Protein AF-A0A519ZAM4-F1 (afdb_monomer_lite)

Foldseek 3Di:
DDDPDDPDDADPVLCVVQVHWDDAQVCQLRRVLVCCSSCPVHDDDDDPPDDDDDDDDPPDPPDLPDLCLLSNLRRLLVNLLSVLVSCVVPPCSLVSLVVSLCVSLVVNVSCLVNDALVSLVVQQVSSCVRNVGGSHDPVSSPPPD

Secondary structure (DSSP, 8-state):
----S------HHHHHHHTSSPP-GGGTTHHHHHHHHHHTTSPP---TT--------S--TT-TTSTTHHHHHHHHHHHHHHHHHHTTTSTTHHHHHHHHHHHHHHHHGGGTTTS-HHHHHHHHHHHHHHHSS-SS-GGGTTS--

Radius of gyration: 17.0 Å; chains: 1; bounding box: 43×37×48 Å

Sequence (145 aa):
MHTFAVEYIFSKEVFEATGGFVEFPLAWGSDDATWVKFAGNHNISIIKPAKVKWRLSDQNISGITNANGETKTNALLLYGKWITDHFKSHPEIEKLKTSMCNFILQQVKGYLGIISVKQALKLYTAGIKIWGFSPVPVLRIFISR

pLDDT: mean 84.53, std 14.59, range [31.59, 97.56]

Structure (mmCIF, N/CA/C/O backbone):
data_AF-A0A519ZAM4-F1
#
_entry.id   AF-A0A519ZAM4-F1
#
loop_
_atom_site.group_PDB
_atom_site.id
_atom_site.type_symbol
_atom_site.label_atom_id
_atom_site.label_alt_id
_atom_site.label_comp_id
_atom_site.label_asym_id
_atom_site.label_entity_id
_atom_site.label_seq_id
_atom_site.pdbx_PDB_ins_code
_atom_site.Cartn_x
_atom_site.Cartn_y
_atom_site.Cartn_z
_atom_site.occupancy
_atom_site.B_iso_or_equiv
_atom_site.auth_seq_id
_ato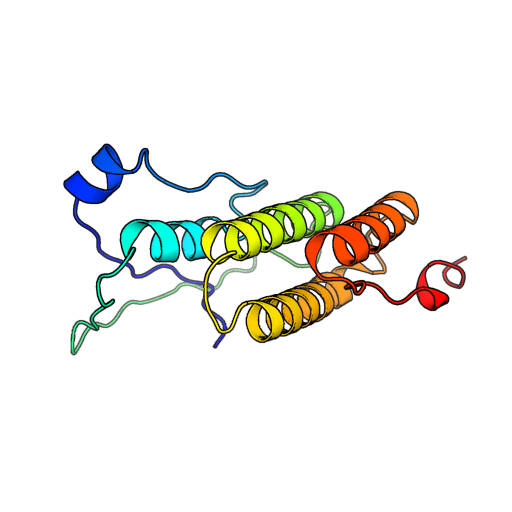m_site.auth_comp_id
_atom_site.auth_asym_id
_atom_site.auth_atom_id
_atom_site.pdbx_PDB_model_num
ATOM 1 N N . MET A 1 1 ? 7.926 5.070 11.444 1.00 31.59 1 MET A N 1
ATOM 2 C CA . MET A 1 1 ? 7.466 3.867 12.165 1.00 31.59 1 MET A CA 1
ATOM 3 C C . MET A 1 1 ? 7.341 2.769 11.129 1.00 31.59 1 MET A C 1
ATOM 5 O O . MET A 1 1 ? 6.652 2.986 10.144 1.00 31.59 1 MET A O 1
ATOM 9 N N . HIS A 1 2 ? 8.094 1.682 11.270 1.00 38.22 2 HIS A N 1
ATOM 10 C CA . HIS A 1 2 ? 7.996 0.534 10.372 1.00 38.22 2 HIS A CA 1
ATOM 11 C C . HIS A 1 2 ? 7.217 -0.556 11.110 1.00 38.22 2 HIS A C 1
ATOM 13 O O . HIS A 1 2 ? 7.713 -1.074 12.108 1.00 38.22 2 HIS A O 1
ATOM 19 N N . THR A 1 3 ? 5.985 -0.833 10.687 1.00 46.88 3 THR A N 1
ATOM 20 C CA . THR A 1 3 ? 5.184 -1.949 11.199 1.00 46.88 3 THR A CA 1
ATOM 21 C C . THR A 1 3 ? 5.448 -3.125 10.253 1.00 46.88 3 THR A C 1
ATOM 23 O O . THR A 1 3 ? 5.234 -3.036 9.050 1.00 46.88 3 THR A O 1
ATOM 26 N N . PHE A 1 4 ? 6.044 -4.202 10.754 1.00 55.97 4 PHE A N 1
ATOM 27 C CA . PHE A 1 4 ? 6.273 -5.434 9.972 1.00 55.97 4 PHE A CA 1
ATOM 28 C C . PHE A 1 4 ? 5.504 -6.619 10.566 1.00 55.97 4 PHE A C 1
ATOM 30 O O . PHE A 1 4 ? 5.730 -7.773 10.215 1.00 55.97 4 PHE A O 1
ATOM 37 N N . ALA A 1 5 ? 4.644 -6.306 11.523 1.00 56.34 5 ALA A N 1
ATOM 38 C CA . ALA A 1 5 ? 4.032 -7.191 12.479 1.00 56.34 5 ALA A CA 1
ATOM 39 C C . ALA A 1 5 ? 2.632 -6.632 12.751 1.00 56.34 5 ALA A C 1
ATOM 41 O O . ALA A 1 5 ? 2.465 -5.417 12.887 1.00 56.34 5 ALA A O 1
ATOM 42 N N . VAL A 1 6 ? 1.636 -7.513 12.712 1.00 62.88 6 VAL A N 1
ATOM 43 C CA . VAL A 1 6 ? 0.222 -7.166 12.841 1.00 62.88 6 VAL A CA 1
ATOM 44 C C . VAL A 1 6 ? -0.254 -7.586 14.219 1.00 62.88 6 VAL A C 1
ATOM 46 O O . VAL A 1 6 ? -0.421 -8.772 14.489 1.00 62.88 6 VAL A O 1
ATOM 49 N N . GLU A 1 7 ? -0.518 -6.613 15.081 1.00 79.06 7 GLU A N 1
ATOM 50 C CA . GLU A 1 7 ? -1.159 -6.825 16.380 1.00 79.06 7 GLU A CA 1
ATOM 51 C C . GLU A 1 7 ? -2.441 -6.005 16.502 1.00 79.06 7 GLU A C 1
ATOM 53 O O . GLU A 1 7 ? -2.694 -5.342 17.508 1.00 79.06 7 GLU A O 1
ATOM 58 N N . TYR A 1 8 ? -3.256 -6.034 15.452 1.00 86.81 8 TYR A N 1
ATOM 59 C CA . TYR A 1 8 ? -4.564 -5.399 15.456 1.00 86.81 8 TYR A CA 1
ATOM 60 C C . TYR A 1 8 ? -5.632 -6.408 15.856 1.00 86.81 8 TYR A C 1
ATOM 62 O O . TYR A 1 8 ? -5.721 -7.504 15.305 1.00 86.81 8 TYR A O 1
ATOM 70 N N . ILE A 1 9 ? -6.460 -6.010 16.818 1.00 89.19 9 ILE A N 1
ATOM 71 C CA . ILE A 1 9 ? -7.697 -6.704 17.160 1.00 89.19 9 ILE A CA 1
ATOM 72 C C . ILE A 1 9 ? -8.837 -5.848 16.623 1.00 89.19 9 ILE A C 1
ATOM 74 O O . ILE A 1 9 ? -8.884 -4.642 16.860 1.00 89.19 9 ILE A O 1
ATOM 78 N N . PHE A 1 10 ? -9.752 -6.478 15.901 1.00 91.44 10 PHE A N 1
ATOM 79 C CA . PHE A 1 10 ? -10.929 -5.849 15.316 1.00 91.44 10 PHE A CA 1
ATOM 80 C C . PHE A 1 10 ? -12.140 -6.762 15.514 1.00 91.44 10 PHE A C 1
ATOM 82 O O . PHE A 1 10 ? -11.994 -7.970 15.720 1.00 91.44 10 PHE A O 1
ATOM 89 N N . SER A 1 11 ? -13.345 -6.190 15.493 1.00 92.88 11 SER A N 1
ATOM 90 C CA . SER A 1 11 ? -14.565 -6.985 15.624 1.00 92.88 11 SER A CA 1
ATOM 91 C C . SER A 1 11 ? -14.795 -7.832 14.371 1.00 92.88 11 SER A C 1
ATOM 93 O O . SER A 1 11 ? -14.488 -7.433 13.248 1.00 92.88 11 SER A O 1
ATOM 95 N N . LYS A 1 12 ? -15.396 -9.010 14.544 1.00 95.06 12 LYS A N 1
ATOM 96 C CA . LYS A 1 12 ? -15.847 -9.815 13.402 1.00 95.06 12 LYS A CA 1
ATOM 97 C C . LYS A 1 12 ? -16.842 -9.036 12.526 1.00 95.06 12 LYS A C 1
ATOM 99 O O . LYS A 1 12 ? -16.799 -9.141 11.307 1.00 95.06 12 LYS A O 1
ATOM 104 N N . GLU A 1 13 ? -17.676 -8.211 13.152 1.00 95.81 13 GLU A N 1
ATOM 105 C CA . GLU A 1 13 ? -18.648 -7.360 12.469 1.00 95.81 13 GLU A CA 1
ATOM 106 C C . GLU A 1 13 ? -17.989 -6.408 11.462 1.00 95.81 13 GLU A C 1
ATOM 108 O O . GLU A 1 13 ? -18.421 -6.372 10.314 1.00 95.81 13 GLU A O 1
ATOM 113 N N . VAL A 1 14 ? -16.909 -5.694 11.827 1.00 94.56 14 VAL A N 1
ATOM 114 C CA . VAL A 1 14 ? -16.239 -4.792 10.867 1.00 94.56 14 VAL A CA 1
ATOM 115 C C . VAL A 1 14 ? -15.599 -5.571 9.719 1.00 94.56 14 VAL A C 1
ATOM 117 O O . VAL A 1 14 ? -15.622 -5.114 8.578 1.00 94.56 14 VAL A O 1
ATOM 120 N N . PHE A 1 15 ? -15.086 -6.775 9.983 1.00 95.62 15 PHE A N 1
ATOM 121 C CA . PHE A 1 15 ? -14.542 -7.644 8.943 1.00 95.62 15 PHE A CA 1
ATOM 122 C C . PHE A 1 15 ? -15.615 -8.047 7.924 1.00 95.62 15 PHE A C 1
ATOM 124 O O . PHE A 1 15 ? -15.405 -7.892 6.721 1.00 95.62 15 PHE A O 1
ATOM 131 N N . GLU A 1 16 ? -16.772 -8.519 8.390 1.00 96.19 16 GLU A N 1
ATOM 132 C CA . GLU A 1 16 ? -17.878 -8.933 7.519 1.00 96.19 16 GLU A CA 1
ATOM 133 C C . GLU A 1 16 ? -18.492 -7.734 6.784 1.00 96.19 16 GLU A C 1
ATOM 135 O O . GLU A 1 16 ? -18.654 -7.779 5.565 1.00 96.19 16 GLU A O 1
ATOM 140 N N . ALA A 1 17 ? -18.749 -6.630 7.491 1.00 94.81 17 ALA A N 1
ATOM 141 C CA . ALA A 1 17 ? -19.382 -5.436 6.929 1.00 94.81 17 ALA A CA 1
ATOM 142 C C . ALA A 1 17 ? -18.528 -4.743 5.858 1.00 94.81 17 ALA A C 1
ATOM 144 O O . ALA A 1 17 ? -19.059 -4.127 4.935 1.00 94.81 17 ALA A O 1
ATOM 145 N N . THR A 1 18 ? -17.202 -4.830 5.965 1.00 93.44 18 THR A N 1
ATOM 146 C CA . THR A 1 18 ? -16.288 -4.195 5.009 1.00 93.44 18 THR A CA 1
ATOM 147 C C . THR A 1 18 ? -15.812 -5.150 3.912 1.00 93.44 18 THR A C 1
ATOM 149 O O . THR A 1 18 ? -15.128 -4.709 2.987 1.00 93.44 18 THR A O 1
ATOM 152 N N . GLY A 1 19 ? -16.166 -6.438 3.962 1.00 94.88 19 GLY A N 1
ATOM 153 C CA . GLY A 1 1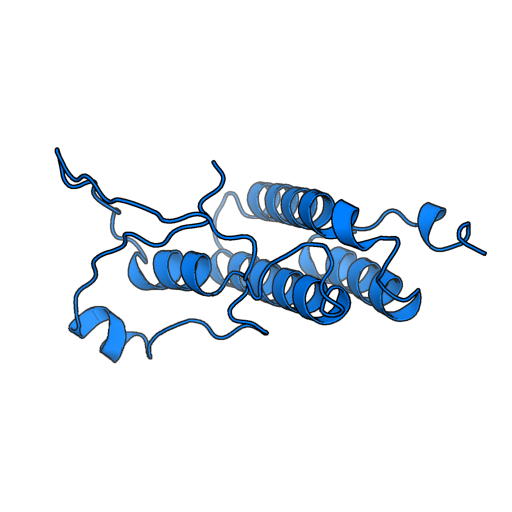9 ? -15.732 -7.435 2.978 1.00 94.88 19 GLY A CA 1
ATOM 154 C C . GLY A 1 19 ? -14.273 -7.869 3.146 1.00 94.88 19 GLY A C 1
ATOM 155 O O . GLY A 1 19 ? -13.595 -8.145 2.162 1.00 94.88 19 GLY A O 1
ATOM 156 N N . GLY A 1 20 ? -13.772 -7.887 4.381 1.00 94.56 20 GLY A N 1
ATOM 157 C CA . GLY A 1 20 ? -12.456 -8.416 4.727 1.00 94.56 20 GLY A CA 1
ATOM 158 C C . GLY A 1 20 ? -11.266 -7.555 4.292 1.00 94.56 20 GLY A C 1
ATOM 159 O O . GLY A 1 20 ? -11.370 -6.331 4.121 1.00 94.56 20 GLY A O 1
ATOM 160 N N . PHE A 1 21 ? -10.111 -8.218 4.163 1.00 95.50 21 PHE A N 1
ATOM 161 C CA . PHE A 1 21 ? -8.823 -7.591 3.861 1.00 95.50 21 PHE A CA 1
ATOM 162 C C . PHE A 1 21 ? -8.791 -6.956 2.470 1.00 95.50 21 PHE A C 1
ATOM 164 O O . PHE A 1 21 ? -9.404 -7.436 1.519 1.00 95.50 21 PHE A O 1
ATOM 171 N N . VAL A 1 22 ? -8.029 -5.872 2.345 1.00 96.31 22 VAL A N 1
ATOM 172 C CA . VAL A 1 22 ? -7.713 -5.276 1.045 1.00 96.31 22 VAL A CA 1
ATOM 173 C C . VAL A 1 22 ? -6.655 -6.130 0.353 1.00 96.31 22 VAL A C 1
ATOM 175 O O . VAL A 1 22 ? -5.536 -6.259 0.843 1.00 96.31 22 VAL A O 1
ATOM 178 N N . GLU A 1 23 ? -6.989 -6.707 -0.796 1.00 96.06 23 GLU A N 1
ATOM 179 C CA . GLU A 1 23 ? -6.092 -7.618 -1.508 1.00 96.06 23 GLU A CA 1
ATOM 180 C C . GLU A 1 23 ? -5.054 -6.876 -2.358 1.00 96.06 23 GLU A C 1
ATOM 182 O O . GLU A 1 23 ? -5.383 -6.117 -3.272 1.00 96.06 23 GLU A O 1
ATOM 187 N N . PHE A 1 24 ? -3.779 -7.163 -2.098 1.00 95.50 24 PHE A N 1
ATOM 188 C CA . PHE A 1 24 ? -2.660 -6.785 -2.956 1.00 95.50 24 PHE A CA 1
ATOM 189 C C . PHE A 1 24 ? -1.776 -8.005 -3.234 1.00 95.50 24 PHE A C 1
ATOM 191 O O . PHE A 1 24 ? -1.779 -8.964 -2.456 1.00 95.50 24 PHE A O 1
ATOM 198 N N . PRO A 1 25 ? -0.978 -7.995 -4.319 1.00 93.94 25 PRO A N 1
ATOM 199 C CA . PRO A 1 25 ? -0.039 -9.075 -4.587 1.00 93.94 25 PRO A CA 1
ATOM 200 C C . PRO A 1 25 ? 0.870 -9.345 -3.381 1.00 93.94 25 PRO A C 1
ATOM 202 O O . PRO A 1 25 ? 1.439 -8.418 -2.806 1.00 93.94 25 PRO A O 1
ATOM 205 N N . LEU A 1 26 ? 1.009 -10.624 -3.013 1.00 90.19 26 LEU A N 1
ATOM 206 C CA . LEU A 1 26 ? 1.781 -11.088 -1.847 1.00 90.19 26 LEU A CA 1
ATOM 207 C C . LEU A 1 26 ? 1.287 -10.536 -0.496 1.00 90.19 26 LEU A C 1
ATOM 209 O O . LEU A 1 26 ? 2.057 -10.533 0.462 1.00 90.19 26 LEU A O 1
ATOM 213 N N . ALA A 1 27 ? 0.048 -10.033 -0.434 1.00 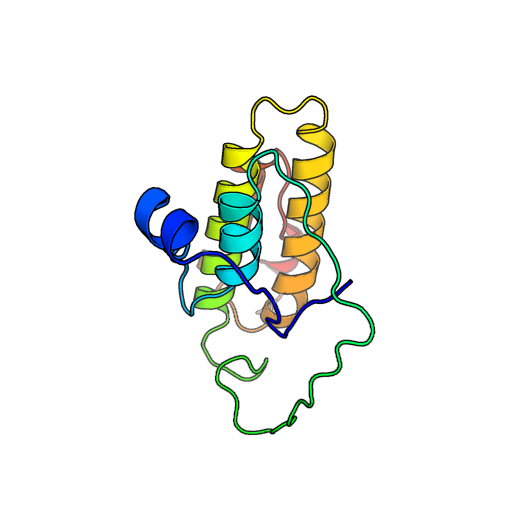90.69 27 ALA A N 1
ATOM 214 C CA . ALA A 1 27 ? -0.491 -9.270 0.695 1.00 90.69 27 ALA A CA 1
ATOM 215 C C . ALA A 1 27 ? 0.365 -8.039 1.076 1.00 90.69 27 ALA A C 1
ATOM 217 O O . ALA A 1 27 ? 0.314 -7.537 2.199 1.00 90.69 27 ALA A O 1
ATOM 218 N N . TRP A 1 28 ? 1.186 -7.530 0.148 1.00 90.50 28 TRP A N 1
ATOM 219 C CA . TRP A 1 28 ? 2.158 -6.482 0.449 1.00 90.50 28 TRP A CA 1
ATOM 220 C C . TRP A 1 28 ? 1.470 -5.118 0.601 1.00 90.50 28 TRP A C 1
ATOM 222 O O . TRP A 1 28 ? 1.061 -4.508 -0.387 1.00 90.50 28 TRP A O 1
ATOM 232 N N . GLY A 1 29 ? 1.352 -4.648 1.847 1.00 91.12 29 GLY A N 1
ATOM 233 C CA . GLY A 1 29 ? 0.589 -3.447 2.217 1.00 91.12 29 GLY A CA 1
ATOM 234 C C . GLY A 1 29 ? -0.899 -3.707 2.488 1.00 91.12 29 GLY A C 1
ATOM 235 O O . GLY A 1 29 ? -1.647 -2.763 2.737 1.00 91.12 29 GLY A O 1
ATOM 236 N N . SER A 1 30 ? -1.341 -4.971 2.440 1.00 93.81 30 SER A N 1
ATOM 237 C CA . SER A 1 30 ? -2.744 -5.345 2.664 1.00 93.81 30 SER A CA 1
ATOM 238 C C . SER A 1 30 ? -3.189 -5.064 4.091 1.00 93.81 30 SER A C 1
ATOM 240 O O . SER A 1 30 ? -4.295 -4.565 4.291 1.00 93.81 30 SER A O 1
ATOM 242 N N . ASP A 1 31 ? -2.324 -5.328 5.069 1.00 91.38 31 ASP A N 1
ATOM 243 C CA . ASP A 1 31 ? -2.618 -5.095 6.482 1.00 91.38 31 ASP A CA 1
ATOM 244 C C . ASP A 1 31 ? -2.877 -3.609 6.749 1.00 91.38 31 ASP A C 1
ATOM 246 O O . ASP A 1 31 ? -3.962 -3.250 7.198 1.00 91.38 31 ASP A O 1
ATOM 250 N N . ASP A 1 32 ? -1.940 -2.730 6.375 1.00 91.56 32 ASP A N 1
ATOM 251 C CA . ASP A 1 32 ? -2.063 -1.280 6.578 1.00 91.56 32 ASP A CA 1
ATOM 252 C C . ASP A 1 32 ? -3.330 -0.705 5.929 1.00 91.56 32 ASP A C 1
ATOM 254 O O . ASP A 1 32 ? -4.078 0.040 6.565 1.00 91.56 32 ASP A O 1
ATOM 258 N N . ALA A 1 33 ? -3.620 -1.085 4.679 1.00 94.56 33 ALA A N 1
ATOM 259 C CA . ALA A 1 33 ? -4.845 -0.661 4.004 1.00 94.56 33 ALA A CA 1
ATOM 260 C C . ALA A 1 33 ? -6.105 -1.174 4.715 1.00 94.56 33 ALA A C 1
ATOM 262 O O . ALA A 1 33 ? -7.104 -0.462 4.808 1.00 94.56 33 ALA A O 1
ATOM 263 N N . THR A 1 34 ? -6.059 -2.393 5.248 1.00 94.88 34 THR A N 1
ATOM 264 C CA . THR A 1 34 ? -7.175 -2.980 5.993 1.00 94.88 34 THR A CA 1
ATOM 265 C C . THR A 1 34 ? -7.394 -2.257 7.318 1.00 94.88 34 THR A C 1
ATOM 267 O O . THR A 1 34 ? -8.540 -1.967 7.648 1.00 94.88 34 THR A O 1
ATOM 270 N N . TRP A 1 35 ? -6.340 -1.859 8.035 1.00 92.19 35 TRP A N 1
ATOM 271 C CA . TRP A 1 35 ? -6.483 -1.063 9.262 1.00 92.19 35 TRP A CA 1
ATOM 272 C C . TRP A 1 35 ? -7.058 0.315 8.984 1.00 92.19 35 TRP A C 1
ATOM 274 O O . TRP A 1 35 ? -7.957 0.743 9.700 1.00 92.19 35 TRP A O 1
ATOM 284 N N . VAL A 1 36 ? -6.615 0.973 7.911 1.00 92.94 36 VAL A N 1
ATOM 285 C CA . VAL A 1 36 ? -7.214 2.235 7.453 1.00 92.94 36 VAL A CA 1
ATOM 286 C C . VAL A 1 36 ? -8.703 2.043 7.141 1.00 92.94 36 VAL A C 1
ATOM 288 O O . VAL A 1 36 ? -9.540 2.812 7.607 1.00 92.94 36 VAL A O 1
ATOM 291 N N . LYS A 1 37 ? -9.048 0.979 6.408 1.00 94.81 37 LYS A N 1
ATOM 292 C CA . LYS A 1 37 ? -10.428 0.648 6.029 1.00 94.81 37 LYS A CA 1
ATOM 293 C C . LYS A 1 37 ? -11.315 0.340 7.239 1.00 94.81 37 LYS A C 1
ATOM 295 O O . LYS A 1 37 ? -12.444 0.813 7.285 1.00 94.81 37 LYS A O 1
ATOM 300 N N . PHE A 1 38 ? -10.827 -0.457 8.190 1.00 94.19 38 PHE A N 1
ATOM 301 C CA . PHE A 1 38 ? -11.579 -0.866 9.380 1.00 94.19 38 PHE A CA 1
ATOM 302 C C . PHE A 1 38 ? -11.703 0.268 10.393 1.00 94.19 38 PHE A C 1
ATOM 304 O O . PHE A 1 38 ? -12.736 0.384 11.044 1.00 94.19 38 PHE A O 1
ATOM 311 N N . ALA A 1 39 ? -10.670 1.105 10.525 1.00 91.88 39 ALA A N 1
ATOM 312 C CA . ALA A 1 39 ? -10.738 2.289 11.366 1.00 91.88 39 ALA A CA 1
ATOM 313 C C . ALA A 1 39 ? -11.795 3.260 10.831 1.00 91.88 39 ALA A C 1
ATOM 315 O O . ALA A 1 39 ? -12.609 3.751 11.607 1.00 91.88 39 ALA A O 1
ATOM 316 N N . GLY A 1 40 ? -11.831 3.511 9.517 1.00 87.56 40 GLY A N 1
ATOM 317 C CA . GLY A 1 40 ? -12.743 4.498 8.942 1.00 87.56 40 GLY A CA 1
ATOM 318 C C . GLY A 1 40 ? -12.569 5.855 9.633 1.00 87.56 40 GLY A C 1
ATOM 319 O O . GLY A 1 40 ? -11.485 6.429 9.602 1.00 87.56 40 GLY A O 1
ATOM 320 N N . ASN A 1 41 ? -13.621 6.336 10.307 1.00 82.25 41 ASN A N 1
ATOM 321 C CA . ASN A 1 41 ? -13.589 7.569 11.112 1.00 82.25 41 ASN A CA 1
ATOM 322 C C . ASN A 1 41 ? -13.366 7.326 12.620 1.00 82.25 41 ASN A C 1
ATOM 324 O O . ASN A 1 41 ? -13.473 8.253 13.423 1.00 82.25 41 ASN A O 1
ATOM 328 N N . HIS A 1 42 ? -13.108 6.085 13.027 1.00 87.69 42 HIS A N 1
ATOM 329 C CA . HIS A 1 42 ? -12.857 5.705 14.412 1.00 87.69 42 HIS A CA 1
ATOM 330 C C . HIS A 1 42 ? -11.367 5.769 14.756 1.00 87.69 42 HIS A C 1
ATOM 332 O O . HIS A 1 42 ? -10.487 5.651 13.906 1.00 87.69 42 HIS A O 1
ATOM 338 N N . ASN A 1 43 ? -11.087 5.910 16.051 1.00 86.19 43 ASN A N 1
ATOM 339 C CA . ASN A 1 43 ? -9.725 5.896 16.569 1.00 86.19 43 ASN A CA 1
ATOM 340 C C . ASN A 1 43 ? -9.233 4.464 16.800 1.00 86.19 43 ASN A C 1
ATOM 342 O O . ASN A 1 43 ? -9.948 3.624 17.348 1.00 86.19 43 ASN A O 1
ATOM 346 N N . ILE A 1 44 ? -7.964 4.222 16.485 1.00 89.31 44 ILE A N 1
ATOM 347 C CA . ILE A 1 44 ? -7.241 3.015 16.894 1.00 89.31 44 ILE A CA 1
ATOM 348 C C . ILE A 1 44 ? -6.737 3.218 18.330 1.00 89.31 44 ILE A C 1
ATOM 350 O O . ILE A 1 44 ? -6.088 4.220 18.630 1.00 89.31 44 ILE A O 1
ATOM 354 N N . SER A 1 45 ? -7.027 2.266 19.220 1.00 88.81 45 SER A N 1
ATOM 355 C CA . SER A 1 45 ? -6.651 2.324 20.642 1.00 88.81 45 SER A CA 1
ATOM 356 C C . SER A 1 45 ? -5.562 1.308 20.991 1.00 88.81 45 SER A C 1
ATOM 358 O O . SER A 1 45 ? -5.510 0.219 20.428 1.00 88.81 45 SER A O 1
ATOM 360 N N . ILE A 1 46 ? -4.708 1.649 21.960 1.00 87.75 46 ILE A N 1
ATOM 361 C CA . ILE A 1 46 ? -3.619 0.782 22.438 1.00 87.75 46 ILE A CA 1
ATOM 362 C C . ILE A 1 46 ? -4.053 0.070 23.723 1.00 87.75 46 ILE A C 1
ATOM 364 O O . ILE A 1 46 ? -4.428 0.723 24.696 1.00 87.75 46 ILE A O 1
ATOM 368 N N . ILE A 1 47 ? -3.915 -1.256 23.766 1.00 87.06 47 ILE A N 1
ATOM 369 C CA . ILE A 1 47 ? -4.128 -2.056 24.980 1.00 87.06 47 ILE A CA 1
ATOM 370 C C . ILE A 1 47 ? -2.851 -2.015 25.837 1.00 87.06 47 ILE A C 1
ATOM 372 O O . ILE A 1 47 ? -1.770 -2.378 25.371 1.00 87.06 47 ILE A O 1
ATOM 376 N N . LYS A 1 48 ? -2.944 -1.583 27.102 1.00 85.88 48 LYS A N 1
ATOM 377 C CA . LYS A 1 48 ? -1.795 -1.498 28.026 1.00 85.88 48 LYS A CA 1
ATOM 378 C C . LYS A 1 48 ? -2.010 -2.364 29.279 1.00 85.88 48 LYS A C 1
ATOM 380 O O . LYS A 1 48 ? -3.086 -2.266 29.862 1.00 85.88 48 LYS A O 1
ATOM 385 N N . PRO A 1 49 ? -1.003 -3.136 29.745 1.00 84.69 49 PRO A N 1
ATOM 386 C CA . PRO A 1 49 ? 0.288 -3.427 29.111 1.00 84.69 49 PRO A CA 1
ATOM 387 C C . PRO A 1 49 ? 0.195 -4.656 28.179 1.00 84.69 49 PRO A C 1
ATOM 389 O O . PRO A 1 49 ? 0.405 -5.783 28.622 1.00 84.69 49 PRO A O 1
ATOM 392 N N . ALA A 1 50 ? -0.091 -4.475 26.885 1.00 79.75 50 ALA A N 1
ATOM 393 C CA . ALA A 1 50 ? -0.020 -5.586 25.933 1.00 79.75 50 ALA A CA 1
ATOM 394 C C . ALA A 1 50 ? 1.438 -5.894 25.553 1.00 79.75 50 ALA A C 1
ATOM 396 O O . ALA A 1 50 ? 2.229 -4.988 25.280 1.00 79.75 50 ALA A O 1
ATOM 397 N N . LYS A 1 51 ? 1.799 -7.180 25.530 1.00 80.50 51 LYS A N 1
ATOM 398 C CA . LYS A 1 51 ? 3.097 -7.668 25.046 1.00 80.50 51 LYS A CA 1
ATOM 399 C C . LYS A 1 51 ? 2.867 -8.829 24.089 1.00 80.50 51 LYS A C 1
ATOM 401 O O . LYS A 1 51 ? 2.158 -9.770 24.430 1.00 80.50 51 LYS A O 1
ATOM 406 N N . VAL A 1 52 ? 3.528 -8.786 22.939 1.00 79.81 52 VAL A N 1
ATOM 407 C CA . VAL A 1 52 ? 3.611 -9.901 21.990 1.00 79.81 52 VAL A CA 1
ATOM 408 C C . VAL A 1 52 ? 5.067 -10.321 21.823 1.00 79.81 52 VAL A C 1
ATOM 410 O O . VAL A 1 52 ? 5.981 -9.517 22.019 1.00 79.81 52 VAL A O 1
ATOM 413 N N . LYS A 1 53 ? 5.299 -11.593 21.498 1.00 82.19 53 LYS A N 1
ATOM 414 C CA . LYS A 1 53 ? 6.637 -12.122 21.214 1.00 82.19 53 LYS A CA 1
ATOM 415 C C . LYS A 1 53 ? 6.723 -12.481 19.740 1.00 82.19 53 LYS A C 1
ATOM 417 O O . LYS A 1 53 ? 5.880 -13.220 19.243 1.00 82.19 53 LYS A O 1
ATOM 422 N N . TRP A 1 54 ? 7.774 -12.005 19.086 1.00 77.56 54 TRP A N 1
ATOM 423 C CA . TRP A 1 54 ? 8.063 -12.310 17.691 1.00 77.56 54 TRP A CA 1
ATOM 424 C C . TRP A 1 54 ? 9.251 -13.250 17.577 1.00 77.56 54 TRP A C 1
ATOM 426 O O . TRP A 1 54 ? 10.214 -13.154 18.339 1.00 77.56 54 TRP A O 1
ATOM 436 N N . ARG A 1 55 ? 9.186 -14.141 16.587 1.00 80.88 55 ARG A N 1
ATOM 437 C CA . ARG A 1 55 ? 10.324 -14.948 16.157 1.00 80.88 55 ARG A CA 1
ATOM 438 C C . ARG A 1 55 ? 10.827 -14.395 14.834 1.00 80.88 55 ARG A C 1
ATOM 440 O O . ARG A 1 55 ? 10.120 -14.460 13.833 1.00 80.88 55 ARG A O 1
ATOM 447 N N . LEU A 1 56 ? 12.053 -13.888 14.834 1.00 77.31 56 LEU A N 1
ATOM 448 C CA . LEU A 1 56 ? 12.764 -13.589 13.598 1.00 77.31 56 LEU A CA 1
ATOM 449 C C . LEU A 1 56 ? 13.337 -14.893 13.026 1.00 77.31 56 LEU A C 1
ATOM 451 O O . LEU A 1 56 ? 13.828 -15.739 13.773 1.00 77.31 56 LEU A O 1
ATOM 455 N N . SER A 1 57 ? 13.240 -15.075 11.711 1.00 79.94 57 SER A N 1
ATOM 456 C CA . SER A 1 57 ? 13.783 -16.240 11.018 1.00 79.94 57 SER A CA 1
ATOM 457 C C . SER A 1 57 ? 14.244 -15.863 9.617 1.00 79.94 57 SER A C 1
ATOM 459 O O . SER A 1 57 ? 13.579 -15.090 8.923 1.00 79.94 57 SER A O 1
ATOM 461 N N . ASP A 1 58 ? 15.344 -16.476 9.188 1.00 77.81 58 ASP A N 1
ATOM 462 C CA . ASP A 1 58 ? 15.876 -16.328 7.830 1.00 77.81 58 ASP A CA 1
ATOM 463 C C . ASP A 1 58 ? 15.001 -17.030 6.777 1.00 77.81 58 ASP A C 1
ATOM 465 O O . ASP A 1 58 ? 15.116 -16.766 5.583 1.00 77.81 58 ASP A O 1
ATOM 469 N N . GLN A 1 59 ? 14.072 -17.890 7.209 1.00 76.62 59 GLN A N 1
ATOM 470 C CA . GLN A 1 59 ? 13.050 -18.484 6.353 1.00 76.62 59 GLN A CA 1
ATOM 471 C C . GLN A 1 59 ? 11.818 -17.572 6.308 1.00 76.62 59 GLN A C 1
ATOM 473 O O . GLN A 1 59 ? 10.915 -17.686 7.138 1.00 76.62 59 GLN A O 1
ATOM 478 N N . ASN A 1 60 ? 11.778 -16.647 5.346 1.00 72.62 60 ASN A N 1
ATOM 479 C CA . ASN A 1 60 ? 10.622 -15.778 5.127 1.00 72.62 60 ASN A CA 1
ATOM 480 C C . ASN A 1 60 ? 10.336 -15.540 3.633 1.00 72.62 60 ASN A C 1
ATOM 482 O O . ASN A 1 60 ? 11.222 -15.545 2.781 1.00 72.62 60 ASN A O 1
ATOM 486 N N . ILE A 1 61 ? 9.062 -15.307 3.314 1.00 66.00 61 ILE A N 1
ATOM 487 C CA . ILE A 1 61 ? 8.592 -15.024 1.945 1.00 66.00 61 ILE A CA 1
ATOM 488 C C . ILE A 1 61 ? 8.803 -13.554 1.531 1.00 66.00 61 ILE A C 1
ATOM 490 O O . ILE A 1 61 ? 8.655 -13.193 0.359 1.00 66.00 61 ILE A O 1
ATOM 494 N N . SER A 1 62 ? 9.165 -12.693 2.484 1.00 65.12 62 SER A N 1
ATOM 495 C CA . SER A 1 62 ? 9.260 -11.237 2.344 1.00 65.12 62 SER A CA 1
ATOM 496 C C . SER A 1 62 ? 10.687 -10.711 2.141 1.00 65.12 62 SER A C 1
ATOM 498 O O . SER A 1 62 ? 10.849 -9.511 1.908 1.00 65.12 62 SER A O 1
ATOM 500 N N . GLY A 1 63 ? 11.703 -11.575 2.140 1.00 66.12 63 GLY A N 1
ATOM 501 C CA . GLY A 1 63 ? 13.118 -11.218 2.042 1.00 66.12 63 GLY A CA 1
ATOM 502 C C . GLY A 1 63 ? 13.489 -10.434 0.780 1.00 66.12 63 GLY A C 1
ATOM 503 O O . GLY A 1 63 ? 12.823 -10.523 -0.258 1.00 66.12 63 GLY A O 1
ATOM 504 N N . ILE A 1 64 ? 14.553 -9.631 0.885 1.00 57.28 64 ILE A N 1
ATOM 505 C CA . ILE A 1 64 ? 15.095 -8.778 -0.193 1.00 57.28 64 ILE A CA 1
ATOM 506 C C . ILE A 1 64 ? 15.674 -9.601 -1.353 1.00 57.28 64 ILE A C 1
ATOM 508 O O . ILE A 1 64 ? 15.616 -9.162 -2.496 1.00 57.28 64 ILE A O 1
ATOM 512 N N . THR A 1 65 ? 16.171 -10.807 -1.077 1.00 57.38 65 THR A N 1
ATOM 513 C CA . THR A 1 65 ? 16.754 -11.732 -2.064 1.00 57.38 65 THR A CA 1
ATOM 514 C C . THR A 1 65 ? 15.715 -12.428 -2.947 1.00 57.38 65 THR A C 1
ATOM 516 O O . THR A 1 65 ? 16.083 -13.148 -3.872 1.00 57.38 65 THR A O 1
ATOM 519 N N . ASN A 1 66 ? 14.418 -12.230 -2.690 1.00 59.88 66 ASN A N 1
ATOM 520 C CA . ASN A 1 66 ? 13.371 -12.918 -3.435 1.00 59.88 66 ASN A CA 1
ATOM 521 C C . ASN A 1 66 ? 13.189 -12.310 -4.832 1.00 59.88 66 ASN A C 1
ATOM 523 O O . ASN A 1 66 ? 13.064 -11.094 -4.980 1.00 59.88 66 ASN A O 1
ATOM 527 N N . ALA A 1 67 ? 13.022 -13.176 -5.838 1.00 66.44 67 ALA A N 1
ATOM 528 C CA . ALA A 1 67 ? 12.685 -12.862 -7.237 1.00 66.44 67 ALA A CA 1
ATOM 529 C C . ALA A 1 67 ? 11.376 -12.053 -7.431 1.00 66.44 67 ALA A C 1
ATOM 531 O O . ALA A 1 67 ? 10.960 -11.758 -8.546 1.00 66.44 67 ALA A O 1
ATOM 532 N N . ASN A 1 68 ? 10.726 -11.656 -6.338 1.00 82.88 68 ASN A N 1
ATOM 533 C CA . ASN A 1 68 ? 9.434 -10.988 -6.296 1.00 82.88 68 ASN A CA 1
ATOM 534 C C . ASN A 1 68 ? 9.524 -9.454 -6.369 1.00 82.88 68 ASN A C 1
ATOM 536 O O . ASN A 1 68 ? 8.527 -8.787 -6.097 1.00 82.88 68 ASN A O 1
ATOM 540 N N . GLY A 1 69 ? 10.682 -8.868 -6.696 1.00 86.75 69 GLY A N 1
ATOM 541 C CA . GLY A 1 69 ? 10.869 -7.409 -6.736 1.00 86.75 69 GLY A CA 1
ATOM 542 C C . GLY A 1 69 ? 9.826 -6.689 -7.601 1.00 86.75 69 GLY A C 1
ATOM 543 O O . GLY A 1 69 ? 9.222 -5.706 -7.170 1.00 86.75 69 GLY A O 1
ATOM 544 N N . GLU A 1 70 ? 9.518 -7.214 -8.789 1.00 89.31 70 GLU A N 1
ATOM 545 C CA . GLU A 1 70 ? 8.472 -6.636 -9.644 1.00 89.31 70 GLU A CA 1
ATOM 546 C C . GLU A 1 70 ? 7.071 -6.767 -9.028 1.00 89.31 70 GLU A C 1
ATOM 548 O O . GLU A 1 70 ? 6.319 -5.793 -8.992 1.00 89.31 70 GLU A O 1
ATOM 553 N N . THR A 1 71 ? 6.736 -7.929 -8.463 1.00 90.94 71 THR A N 1
ATOM 554 C CA . THR A 1 71 ? 5.446 -8.159 -7.793 1.00 90.94 71 THR A CA 1
ATOM 555 C C . THR A 1 71 ? 5.264 -7.238 -6.588 1.00 90.94 71 THR A C 1
ATOM 557 O O . THR A 1 71 ? 4.205 -6.630 -6.437 1.00 90.94 71 THR A O 1
ATOM 560 N N . LYS A 1 72 ? 6.306 -7.061 -5.765 1.00 90.12 72 LYS A N 1
ATOM 561 C CA . LYS A 1 72 ? 6.291 -6.154 -4.607 1.00 90.12 72 LYS A CA 1
ATOM 562 C C . LYS A 1 72 ? 6.165 -4.695 -5.031 1.00 90.12 72 LYS A C 1
ATOM 564 O O . LYS A 1 72 ? 5.360 -3.963 -4.468 1.00 90.12 72 LYS A O 1
ATOM 569 N N . THR A 1 73 ? 6.911 -4.259 -6.048 1.00 91.69 73 THR A N 1
ATOM 570 C CA . THR A 1 73 ? 6.782 -2.882 -6.557 1.00 91.69 73 THR A CA 1
ATOM 571 C C . THR A 1 73 ? 5.417 -2.627 -7.198 1.00 91.69 73 THR A C 1
ATOM 573 O O . THR A 1 73 ? 4.865 -1.539 -7.047 1.00 91.69 73 THR A O 1
ATOM 576 N N . ASN A 1 74 ? 4.814 -3.634 -7.835 1.00 93.25 74 ASN A N 1
ATOM 577 C CA . ASN A 1 74 ? 3.437 -3.552 -8.309 1.00 93.25 74 ASN A CA 1
ATOM 578 C C . ASN A 1 74 ? 2.427 -3.454 -7.153 1.00 93.25 74 ASN A C 1
ATOM 580 O O . ASN A 1 74 ? 1.515 -2.634 -7.218 1.00 93.25 74 ASN A O 1
ATOM 584 N N . ALA A 1 75 ? 2.600 -4.243 -6.092 1.00 94.38 75 ALA A N 1
ATOM 585 C CA . ALA A 1 75 ? 1.761 -4.151 -4.901 1.00 94.38 75 ALA A CA 1
ATOM 586 C C . ALA A 1 75 ? 1.865 -2.774 -4.231 1.00 94.38 75 ALA A C 1
ATOM 588 O O . ALA A 1 75 ? 0.844 -2.178 -3.913 1.00 94.38 75 ALA A O 1
ATOM 589 N N . LEU A 1 76 ? 3.073 -2.209 -4.129 1.00 93.38 76 LEU A N 1
ATOM 590 C CA . LEU A 1 76 ? 3.295 -0.855 -3.609 1.00 93.38 76 LEU A CA 1
ATOM 591 C C . LEU A 1 76 ? 2.568 0.224 -4.426 1.00 93.38 76 LEU A C 1
ATOM 593 O O . LEU A 1 76 ? 2.013 1.153 -3.843 1.00 93.38 76 LEU A O 1
ATOM 597 N N . LEU A 1 77 ? 2.537 0.103 -5.759 1.00 94.56 77 LEU A N 1
ATOM 598 C CA . LEU A 1 77 ? 1.756 1.008 -6.610 1.00 94.56 77 LEU A CA 1
ATOM 599 C C . LEU A 1 77 ? 0.253 0.884 -6.351 1.00 94.56 77 LEU A C 1
ATOM 601 O O . LEU A 1 77 ? -0.428 1.901 -6.244 1.00 94.56 77 LEU A O 1
ATOM 605 N N . LEU A 1 78 ? -0.263 -0.346 -6.268 1.00 96.75 78 LEU A N 1
ATOM 606 C CA . LEU A 1 78 ? -1.682 -0.598 -6.010 1.00 96.75 78 LEU A CA 1
ATOM 607 C C . LEU A 1 78 ? -2.094 -0.084 -4.629 1.00 96.75 78 LEU A C 1
ATOM 609 O O . LEU A 1 78 ? -3.093 0.623 -4.524 1.00 96.75 78 LEU A O 1
ATOM 613 N N . TYR A 1 79 ? -1.282 -0.354 -3.607 1.00 96.75 79 TYR A N 1
ATOM 614 C CA . TYR A 1 79 ? -1.458 0.171 -2.258 1.00 96.75 79 TYR A CA 1
ATOM 615 C C . TYR A 1 79 ? -1.458 1.701 -2.241 1.00 96.75 79 TYR A C 1
ATOM 617 O O . TYR A 1 79 ? -2.391 2.325 -1.737 1.00 96.75 79 TYR A O 1
ATOM 625 N N . GLY A 1 80 ? -0.450 2.330 -2.850 1.00 95.62 80 GLY A N 1
ATOM 626 C CA . GLY A 1 80 ? -0.362 3.785 -2.873 1.00 95.62 80 GLY A CA 1
ATOM 627 C C . GLY A 1 80 ? -1.507 4.445 -3.639 1.00 95.62 80 GLY A C 1
ATOM 628 O O . GLY A 1 80 ? -2.020 5.475 -3.198 1.00 95.62 80 GLY A O 1
ATOM 629 N N . LYS A 1 81 ? -1.961 3.835 -4.741 1.00 96.69 81 LYS A N 1
ATOM 630 C CA . LYS A 1 81 ? -3.173 4.267 -5.444 1.00 96.69 81 LYS A CA 1
ATOM 631 C C . LYS A 1 81 ? -4.398 4.152 -4.538 1.00 96.69 81 LYS A C 1
ATOM 633 O O . LYS A 1 81 ? -5.143 5.117 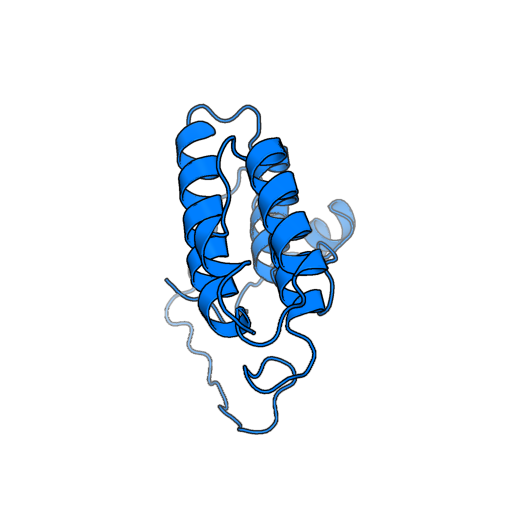-4.427 1.00 96.69 81 LYS A O 1
ATOM 638 N N . TRP A 1 82 ? -4.575 3.009 -3.875 1.00 97.56 82 TRP A N 1
ATOM 639 C CA . TRP A 1 82 ? -5.701 2.760 -2.978 1.00 97.56 82 TRP A CA 1
ATOM 640 C C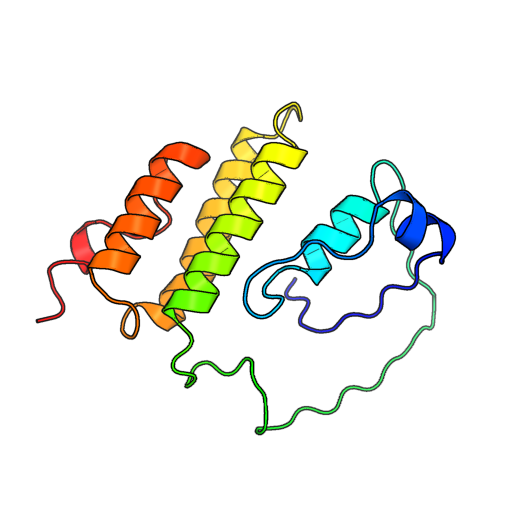 . TRP A 1 82 ? -5.781 3.810 -1.865 1.00 97.56 82 TRP A C 1
ATOM 642 O O . TRP A 1 82 ? -6.827 4.427 -1.699 1.00 97.56 82 TRP A O 1
ATOM 652 N N . ILE A 1 83 ? -4.667 4.092 -1.178 1.00 95.88 83 ILE A N 1
ATOM 653 C CA . ILE A 1 83 ? -4.599 5.123 -0.128 1.00 95.88 83 ILE A CA 1
ATOM 654 C C . ILE A 1 83 ? -4.946 6.510 -0.683 1.00 95.88 83 ILE A C 1
ATOM 656 O O . ILE A 1 83 ? -5.717 7.253 -0.077 1.00 95.88 83 ILE A O 1
ATOM 660 N N . THR A 1 84 ? -4.394 6.858 -1.848 1.00 95.75 84 THR A N 1
ATOM 661 C CA . THR A 1 84 ? -4.637 8.164 -2.483 1.00 95.75 84 THR A CA 1
ATOM 662 C C . THR A 1 84 ? -6.110 8.330 -2.860 1.00 95.75 84 THR A C 1
ATOM 664 O O . THR A 1 84 ? -6.689 9.387 -2.626 1.00 95.75 84 THR A O 1
ATOM 667 N N . ASP A 1 85 ? -6.733 7.282 -3.400 1.00 96.00 85 ASP A N 1
ATOM 668 C CA . ASP A 1 85 ? -8.151 7.292 -3.756 1.00 96.00 85 ASP A CA 1
ATOM 669 C C . ASP A 1 85 ? -9.051 7.337 -2.516 1.00 96.00 85 ASP A C 1
ATOM 671 O O . ASP A 1 85 ? -10.055 8.053 -2.517 1.00 96.00 85 ASP A O 1
ATOM 675 N N . HIS A 1 86 ? -8.685 6.601 -1.459 1.00 95.25 86 HIS A N 1
ATOM 676 C CA . HIS A 1 86 ? -9.427 6.536 -0.199 1.00 95.25 86 HIS A CA 1
ATOM 677 C C . HIS A 1 86 ? -9.547 7.918 0.457 1.00 95.25 86 HIS A C 1
ATOM 679 O O . HIS A 1 86 ? -10.612 8.284 0.943 1.00 95.25 86 HIS A O 1
ATOM 685 N N . PHE A 1 87 ? -8.481 8.721 0.394 1.00 95.12 87 PHE A N 1
ATOM 686 C CA . PHE A 1 87 ? -8.424 10.062 0.984 1.00 95.12 87 PHE A CA 1
ATOM 687 C C . PHE A 1 87 ? -8.491 11.200 -0.044 1.00 95.12 87 PHE A C 1
ATOM 689 O O . PHE A 1 87 ? -8.106 12.326 0.263 1.00 95.12 87 PHE A O 1
ATOM 696 N N . LYS A 1 88 ? -8.994 10.955 -1.261 1.00 95.31 88 LYS A N 1
ATOM 697 C CA . LYS A 1 88 ? -8.969 11.935 -2.367 1.00 95.31 88 LYS A CA 1
ATOM 698 C C . LYS A 1 88 ? -9.611 13.293 -2.052 1.00 95.31 88 LYS A C 1
ATOM 700 O O . LYS A 1 88 ? -9.247 14.290 -2.664 1.00 95.31 88 LYS A O 1
ATOM 705 N N . SER A 1 89 ? -10.577 13.328 -1.133 1.00 95.31 89 SER A N 1
ATOM 706 C CA . SER A 1 89 ? -11.284 14.540 -0.696 1.00 95.31 89 SER A CA 1
ATOM 707 C C . SER A 1 89 ? -10.741 15.125 0.610 1.00 95.31 89 SER A C 1
ATOM 709 O O . SER A 1 89 ? -11.307 16.083 1.129 1.00 95.31 89 SER A O 1
ATOM 711 N N . HIS A 1 90 ? -9.685 14.540 1.179 1.00 94.75 90 HIS A N 1
ATOM 712 C CA . HIS A 1 90 ? -9.103 15.012 2.426 1.00 94.75 90 HIS A CA 1
ATOM 713 C C . HIS A 1 90 ? -8.316 16.316 2.183 1.00 94.75 90 HIS A C 1
ATOM 715 O O . HIS A 1 90 ? -7.552 16.380 1.217 1.00 94.75 90 HIS A O 1
ATOM 721 N N . PRO A 1 91 ? -8.419 17.339 3.055 1.00 96.50 91 PRO A N 1
ATOM 722 C CA . PRO A 1 91 ? -7.725 18.621 2.867 1.00 96.50 91 PRO A CA 1
ATOM 723 C C . PRO A 1 91 ? -6.201 18.499 2.707 1.00 96.50 91 PRO A C 1
ATOM 725 O O . PRO A 1 91 ? -5.573 19.291 2.013 1.00 96.50 91 PRO A O 1
ATOM 728 N N . GLU A 1 92 ? -5.601 17.477 3.322 1.00 95.81 92 GLU A N 1
ATOM 729 C CA . GLU A 1 92 ? -4.158 17.198 3.247 1.00 95.81 92 GLU A CA 1
ATOM 730 C C . GLU A 1 92 ? -3.747 16.245 2.101 1.00 95.81 92 GLU A C 1
ATOM 732 O O . GLU A 1 92 ? -2.663 15.660 2.146 1.00 95.81 92 GLU A O 1
ATOM 737 N N . ILE A 1 93 ? -4.576 16.055 1.066 1.00 95.12 93 ILE A N 1
ATOM 738 C CA . ILE A 1 93 ? -4.300 15.091 -0.015 1.00 95.12 93 ILE A CA 1
ATOM 739 C C . ILE A 1 93 ? -2.950 15.324 -0.712 1.00 95.12 93 ILE A C 1
ATOM 741 O O . ILE A 1 93 ? -2.235 14.366 -0.986 1.00 95.12 93 ILE A O 1
ATOM 745 N N . GLU A 1 94 ? -2.528 16.567 -0.941 1.00 95.50 94 GLU A N 1
ATOM 746 C CA . GLU A 1 94 ? -1.237 16.843 -1.597 1.00 95.50 94 GLU A CA 1
ATOM 747 C C . GLU A 1 94 ? -0.035 16.428 -0.734 1.00 95.50 94 GLU A C 1
ATOM 749 O O . GLU A 1 94 ? 0.954 15.870 -1.226 1.00 95.50 94 GLU A O 1
ATOM 754 N N . LYS A 1 95 ? -0.147 16.609 0.585 1.00 96.06 95 LYS A N 1
ATOM 755 C CA . LYS A 1 95 ? 0.847 16.119 1.545 1.00 96.06 95 LYS A CA 1
ATOM 756 C C . LYS A 1 95 ? 0.871 14.592 1.553 1.00 96.06 95 LYS A C 1
ATOM 758 O O . LYS A 1 95 ? 1.952 14.011 1.495 1.00 96.06 95 LYS A O 1
ATOM 763 N N . LEU A 1 96 ? -0.299 13.945 1.532 1.00 94.75 96 LEU A N 1
ATOM 764 C CA . LEU A 1 96 ? -0.407 12.489 1.428 1.00 94.75 96 LEU A CA 1
ATOM 765 C C . LEU A 1 96 ? 0.243 11.961 0.142 1.00 94.75 96 LEU A C 1
ATOM 767 O O . LEU A 1 96 ? 1.066 11.052 0.220 1.00 94.75 96 LEU A O 1
ATOM 771 N N . LYS A 1 97 ? -0.057 12.545 -1.027 1.00 94.75 97 LYS A N 1
ATOM 772 C CA . LYS A 1 97 ? 0.564 12.168 -2.311 1.00 94.75 97 LYS A CA 1
ATOM 773 C C . LYS A 1 97 ? 2.091 12.250 -2.234 1.00 94.75 97 LYS A C 1
ATOM 775 O O . LYS A 1 97 ? 2.789 11.317 -2.634 1.00 94.75 97 LYS A O 1
ATOM 780 N N . THR A 1 98 ? 2.605 13.333 -1.649 1.00 93.88 98 THR A N 1
ATOM 781 C CA . THR A 1 98 ? 4.048 13.556 -1.458 1.00 93.88 98 THR A CA 1
ATOM 782 C C . THR A 1 98 ? 4.666 12.490 -0.558 1.00 93.88 98 THR A C 1
ATOM 784 O O . THR A 1 98 ? 5.658 11.854 -0.923 1.00 93.88 98 THR A O 1
ATOM 787 N N . SER A 1 99 ? 4.052 12.235 0.598 1.00 93.69 99 SER A N 1
ATOM 788 C CA . SER A 1 99 ? 4.484 11.193 1.528 1.00 93.69 99 SER A CA 1
ATOM 789 C C . SER A 1 99 ? 4.443 9.800 0.900 1.00 93.69 99 SER A C 1
ATOM 791 O O . SER A 1 99 ? 5.394 9.037 1.071 1.00 93.69 99 SER A O 1
ATOM 793 N N . MET A 1 100 ? 3.401 9.479 0.128 1.00 93.12 100 MET A N 1
ATOM 794 C CA . MET A 1 100 ? 3.258 8.178 -0.524 1.00 93.12 100 MET A CA 1
ATOM 795 C C . MET A 1 100 ? 4.312 7.944 -1.599 1.00 93.12 100 MET A C 1
ATOM 797 O O . MET A 1 100 ? 4.920 6.874 -1.630 1.00 93.12 100 MET A O 1
ATOM 801 N N . CYS A 1 101 ? 4.602 8.937 -2.440 1.00 91.19 101 CYS A N 1
ATOM 802 C CA . CYS A 1 101 ? 5.670 8.787 -3.423 1.00 91.19 101 CYS A CA 1
ATOM 803 C C . CYS A 1 101 ? 7.039 8.608 -2.760 1.00 91.19 101 CYS A C 1
ATOM 805 O O . CYS A 1 101 ? 7.819 7.755 -3.183 1.00 91.19 101 CYS A O 1
ATOM 807 N N . ASN A 1 102 ? 7.331 9.376 -1.705 1.00 90.88 102 ASN A N 1
ATOM 808 C CA . ASN A 1 102 ? 8.583 9.243 -0.961 1.00 90.88 102 ASN A CA 1
ATOM 809 C C . ASN A 1 102 ? 8.696 7.869 -0.291 1.00 90.88 102 ASN A C 1
ATOM 811 O O . ASN A 1 102 ? 9.753 7.241 -0.348 1.00 90.88 102 ASN A O 1
ATOM 815 N N . PHE A 1 103 ? 7.605 7.369 0.293 1.00 91.44 103 PHE A N 1
ATOM 816 C CA . PHE A 1 103 ? 7.542 6.018 0.844 1.00 91.44 103 PHE A CA 1
ATOM 817 C C . PHE A 1 103 ? 7.862 4.966 -0.224 1.00 91.44 103 PHE A C 1
ATOM 819 O O . PHE A 1 103 ? 8.750 4.137 -0.022 1.00 91.44 103 PHE A O 1
ATOM 826 N N . ILE A 1 104 ? 7.208 5.030 -1.386 1.00 91.00 104 ILE A N 1
ATOM 827 C CA . ILE A 1 104 ? 7.427 4.065 -2.470 1.00 91.00 104 ILE A CA 1
ATOM 828 C C . ILE A 1 104 ? 8.851 4.170 -3.014 1.00 91.00 104 ILE A C 1
ATOM 830 O O . ILE A 1 104 ? 9.484 3.138 -3.209 1.00 91.00 104 ILE A O 1
ATOM 834 N N . LEU A 1 105 ? 9.403 5.375 -3.179 1.00 89.25 105 LEU A N 1
ATOM 835 C CA . LEU A 1 105 ? 10.802 5.565 -3.570 1.00 89.25 105 LEU A CA 1
ATOM 836 C C . LEU A 1 105 ? 11.757 4.848 -2.603 1.00 89.25 105 LEU A C 1
ATOM 838 O O . LEU A 1 105 ? 12.676 4.157 -3.043 1.00 89.25 105 LEU A O 1
ATOM 842 N N . GLN A 1 106 ? 11.537 4.972 -1.291 1.00 88.50 106 GLN A N 1
ATOM 843 C CA . GLN A 1 106 ? 12.369 4.305 -0.285 1.00 88.50 106 GLN A CA 1
ATOM 844 C C . GLN A 1 106 ? 12.268 2.779 -0.366 1.00 88.50 106 GLN A C 1
ATOM 846 O O . GLN A 1 106 ? 13.287 2.101 -0.257 1.00 88.50 106 GLN A O 1
ATOM 851 N N . GLN A 1 107 ? 11.073 2.242 -0.614 1.00 86.62 107 GLN A N 1
ATOM 852 C CA . GLN A 1 107 ? 10.867 0.802 -0.780 1.00 86.62 107 GLN A CA 1
ATOM 853 C C . GLN A 1 107 ? 11.477 0.277 -2.091 1.00 86.62 107 GLN A C 1
ATOM 855 O O . GLN A 1 107 ? 12.112 -0.774 -2.108 1.00 86.62 107 GLN A O 1
ATOM 860 N N . VAL A 1 108 ? 11.329 1.020 -3.192 1.00 86.44 108 VAL A N 1
ATOM 861 C CA . VAL A 1 108 ? 11.804 0.629 -4.528 1.00 86.44 108 VAL A CA 1
ATOM 862 C C . VAL A 1 108 ? 13.331 0.636 -4.621 1.00 86.44 108 VAL A C 1
ATOM 864 O O . VAL A 1 108 ? 13.882 -0.167 -5.370 1.00 86.44 108 VAL A O 1
ATOM 867 N N . LYS A 1 109 ? 14.038 1.472 -3.842 1.00 84.50 109 LYS A N 1
ATOM 868 C CA . LYS A 1 109 ? 15.516 1.529 -3.833 1.00 84.50 109 LYS A CA 1
ATOM 869 C C . LYS A 1 109 ? 16.176 0.158 -3.662 1.00 84.50 109 LYS A C 1
ATOM 871 O O . LYS A 1 109 ? 17.155 -0.111 -4.350 1.00 84.50 109 LYS A O 1
ATOM 876 N N . GLY A 1 110 ? 15.621 -0.705 -2.807 1.00 79.81 110 GLY A N 1
ATOM 877 C CA . GLY A 1 110 ? 16.129 -2.065 -2.585 1.00 79.81 110 GLY A CA 1
ATOM 878 C C . GLY A 1 110 ? 15.926 -3.019 -3.768 1.00 79.81 110 GLY A C 1
ATOM 879 O O . GLY A 1 110 ? 16.573 -4.057 -3.829 1.00 79.81 110 GLY A O 1
ATOM 880 N N . TYR A 1 111 ? 15.065 -2.660 -4.723 1.00 81.94 111 TYR A N 1
ATOM 881 C CA . TYR A 1 111 ? 14.715 -3.481 -5.882 1.00 81.94 111 TYR A CA 1
ATOM 882 C C . TYR A 1 111 ? 15.235 -2.916 -7.209 1.00 81.94 111 TYR A C 1
ATOM 884 O O . TYR A 1 111 ? 15.047 -3.556 -8.238 1.00 81.94 111 TYR A O 1
ATOM 892 N N . LEU A 1 112 ? 15.896 -1.749 -7.224 1.00 77.44 112 LEU A N 1
ATOM 893 C CA . LEU A 1 112 ? 16.337 -1.093 -8.468 1.00 77.44 112 LEU A CA 1
ATOM 894 C C . LEU A 1 112 ? 17.280 -1.955 -9.321 1.00 77.44 112 LEU A C 1
ATOM 896 O O . LEU A 1 112 ? 17.239 -1.845 -10.538 1.00 77.44 112 LEU A O 1
ATOM 900 N N . GLY A 1 113 ? 18.102 -2.808 -8.702 1.00 78.00 113 GLY A N 1
ATOM 901 C CA . GLY A 1 113 ? 18.969 -3.757 -9.416 1.00 78.00 113 GLY A CA 1
ATOM 902 C C . GLY A 1 113 ? 18.286 -5.069 -9.819 1.00 78.00 113 GLY A C 1
ATOM 903 O O . GLY A 1 113 ? 18.929 -5.921 -10.418 1.00 78.00 113 GLY A O 1
ATOM 904 N N . ILE A 1 114 ? 17.013 -5.254 -9.456 1.00 81.00 114 ILE A N 1
ATOM 905 C CA . ILE A 1 114 ? 16.245 -6.494 -9.656 1.00 81.00 114 ILE A CA 1
ATOM 906 C C . ILE A 1 114 ? 15.111 -6.277 -10.667 1.00 81.00 114 ILE A C 1
ATOM 908 O O . ILE A 1 114 ? 14.804 -7.170 -11.451 1.00 81.00 114 ILE A O 1
ATOM 912 N N . ILE A 1 115 ? 14.459 -5.111 -10.644 1.00 85.50 115 ILE A N 1
ATOM 913 C CA . ILE A 1 115 ? 13.326 -4.817 -11.530 1.00 85.50 115 ILE A CA 1
ATOM 914 C C . ILE A 1 115 ? 13.780 -4.537 -12.965 1.00 85.50 115 ILE A C 1
ATOM 916 O O . ILE A 1 115 ? 14.807 -3.902 -13.198 1.00 85.50 115 ILE A O 1
ATOM 920 N N . SER A 1 116 ? 12.970 -4.941 -13.942 1.00 88.38 116 SER A N 1
ATOM 921 C CA . SER A 1 116 ? 13.220 -4.609 -15.343 1.00 88.38 116 SER A CA 1
ATOM 922 C C . SER A 1 116 ? 13.025 -3.117 -15.638 1.00 88.38 116 SER A C 1
ATOM 924 O O . SER A 1 116 ? 12.261 -2.407 -14.977 1.00 88.38 116 SER A O 1
ATOM 926 N N . VAL A 1 117 ? 13.632 -2.652 -16.735 1.00 87.62 117 VAL A N 1
ATOM 927 C CA . VAL A 1 117 ? 13.391 -1.315 -17.313 1.00 87.62 117 VAL A CA 1
ATOM 928 C C . VAL A 1 117 ? 11.898 -1.072 -17.565 1.00 87.62 117 VAL A C 1
ATOM 930 O O . VAL A 1 117 ? 11.392 0.018 -17.303 1.00 87.62 117 VAL A O 1
ATOM 933 N N . LYS A 1 118 ? 11.166 -2.098 -18.023 1.00 90.12 118 LYS A N 1
ATOM 934 C CA . LYS A 1 118 ? 9.715 -2.025 -18.244 1.00 90.12 118 LYS A CA 1
ATOM 935 C C . LYS A 1 118 ? 8.972 -1.740 -16.938 1.00 90.12 118 LYS A C 1
ATOM 937 O O . LYS A 1 118 ? 8.096 -0.875 -16.910 1.00 90.12 118 LYS A O 1
ATOM 942 N N . GLN A 1 119 ? 9.332 -2.433 -15.860 1.00 90.69 119 GLN A N 1
ATOM 943 C CA . GLN A 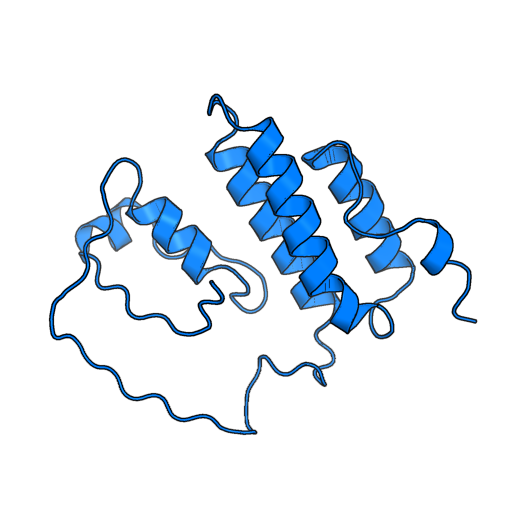1 119 ? 8.737 -2.214 -14.546 1.00 90.69 119 GLN A CA 1
ATOM 944 C C . GLN A 1 119 ? 9.110 -0.838 -13.975 1.00 90.69 119 GLN A C 1
ATOM 946 O O . GLN A 1 119 ? 8.250 -0.149 -13.427 1.00 90.69 119 GLN A O 1
ATOM 951 N N . ALA A 1 120 ? 10.352 -0.386 -14.162 1.00 89.56 120 ALA A N 1
ATOM 952 C CA . ALA A 1 120 ? 10.777 0.956 -13.772 1.00 89.56 120 ALA A CA 1
ATOM 953 C C . ALA A 1 120 ? 9.989 2.056 -14.511 1.00 89.56 120 ALA A C 1
ATOM 955 O O . ALA A 1 120 ? 9.520 3.009 -13.887 1.00 89.56 120 ALA A O 1
ATOM 956 N N . LEU A 1 121 ? 9.757 1.898 -15.819 1.00 90.88 121 LEU A N 1
ATOM 957 C CA . LEU A 1 121 ? 8.938 2.821 -16.610 1.00 90.88 121 LEU A CA 1
ATOM 958 C C . LEU A 1 121 ? 7.462 2.803 -16.178 1.00 90.88 121 LEU A C 1
ATOM 960 O O . LEU A 1 121 ? 6.810 3.850 -16.126 1.00 90.88 121 LEU A O 1
ATOM 964 N N . LYS A 1 122 ? 6.931 1.631 -15.812 1.00 92.31 122 LYS A N 1
ATOM 965 C CA . LYS A 1 122 ? 5.586 1.507 -15.232 1.00 92.31 122 LYS A CA 1
ATOM 966 C C . LYS A 1 122 ? 5.474 2.289 -13.921 1.00 92.31 122 LYS A C 1
ATOM 968 O O . LYS A 1 122 ? 4.527 3.051 -13.759 1.00 92.31 122 LYS A O 1
ATOM 973 N N . LEU A 1 123 ? 6.441 2.138 -13.012 1.00 91.62 123 LEU A N 1
ATOM 974 C CA . LEU A 1 123 ? 6.501 2.899 -11.757 1.00 91.62 123 LEU A CA 1
ATOM 975 C C . LEU A 1 123 ? 6.566 4.405 -12.015 1.00 91.62 123 LEU A C 1
ATOM 977 O O . LEU A 1 123 ? 5.843 5.165 -11.374 1.00 91.62 123 LEU A O 1
ATOM 981 N N . TYR A 1 124 ? 7.385 4.816 -12.984 1.00 91.69 124 TYR A N 1
ATOM 982 C CA . TYR A 1 124 ? 7.529 6.214 -13.370 1.00 91.69 124 TYR A CA 1
ATOM 983 C C . TYR A 1 124 ? 6.206 6.820 -13.844 1.00 91.69 124 TYR A C 1
ATOM 985 O O . TYR A 1 124 ? 5.704 7.785 -13.270 1.00 91.69 124 TYR A O 1
ATOM 993 N N . THR A 1 125 ? 5.605 6.211 -14.864 1.00 93.06 125 THR A N 1
ATOM 994 C CA . THR A 1 125 ? 4.364 6.700 -15.482 1.00 93.06 125 THR A CA 1
ATOM 995 C C . THR A 1 125 ? 3.175 6.649 -14.522 1.00 93.06 125 THR A C 1
ATOM 997 O O . THR A 1 125 ? 2.395 7.601 -14.463 1.00 93.06 125 THR A O 1
ATOM 1000 N N . ALA A 1 126 ? 3.053 5.583 -13.724 1.00 92.75 126 ALA A N 1
ATOM 1001 C CA . ALA A 1 126 ? 2.019 5.477 -12.699 1.00 92.75 126 ALA A CA 1
ATOM 1002 C C . ALA A 1 126 ? 2.173 6.557 -11.623 1.00 92.75 126 ALA A C 1
ATOM 1004 O O . ALA A 1 126 ? 1.182 7.178 -11.246 1.00 92.75 126 ALA A O 1
ATOM 1005 N N . GLY A 1 127 ? 3.403 6.821 -11.172 1.00 91.75 127 GLY A N 1
ATOM 1006 C CA . GLY A 1 127 ? 3.675 7.861 -10.187 1.00 91.75 127 GLY A CA 1
ATOM 1007 C C . GLY A 1 127 ? 3.253 9.245 -10.661 1.00 91.75 127 GLY A C 1
ATOM 1008 O O . GLY A 1 127 ? 2.485 9.917 -9.976 1.00 91.75 127 GLY A O 1
ATOM 1009 N N . ILE A 1 128 ? 3.657 9.627 -11.878 1.00 92.56 128 ILE A N 1
ATOM 1010 C CA . ILE A 1 128 ? 3.231 10.894 -12.492 1.00 92.56 128 ILE A CA 1
ATOM 1011 C C . ILE A 1 128 ? 1.703 10.987 -12.547 1.00 92.56 128 ILE A C 1
ATOM 1013 O O . ILE A 1 128 ? 1.137 12.014 -12.185 1.00 92.56 128 ILE A O 1
ATOM 1017 N N . LYS A 1 129 ? 1.018 9.909 -12.944 1.00 93.12 129 LYS A N 1
ATOM 1018 C CA . LYS A 1 129 ? -0.445 9.902 -13.057 1.00 93.12 129 LYS A CA 1
ATOM 1019 C C . LYS A 1 129 ? -1.164 10.024 -11.707 1.00 93.12 129 LYS A C 1
ATOM 1021 O O . LYS A 1 129 ? -2.208 10.663 -11.646 1.00 93.12 129 LYS A O 1
ATOM 1026 N N . ILE A 1 130 ? -0.663 9.369 -10.659 1.00 91.06 130 ILE A N 1
ATOM 1027 C CA . ILE A 1 130 ? -1.347 9.281 -9.357 1.00 91.06 130 ILE A CA 1
ATOM 1028 C C . ILE A 1 130 ? -0.965 10.459 -8.450 1.00 91.06 130 ILE A C 1
ATOM 1030 O O . ILE A 1 130 ? -1.830 11.053 -7.806 1.00 91.06 130 ILE A O 1
ATOM 1034 N N . TRP A 1 131 ? 0.323 10.803 -8.399 1.00 92.50 131 TRP A N 1
ATOM 1035 C CA . TRP A 1 131 ? 0.872 11.783 -7.459 1.00 92.50 131 TRP A CA 1
ATOM 1036 C C . TRP A 1 131 ? 1.361 13.070 -8.126 1.00 92.50 131 TRP A C 1
ATOM 1038 O O . TRP A 1 131 ? 1.584 14.044 -7.424 1.00 92.50 131 TRP A O 1
ATOM 1048 N N . GLY A 1 132 ? 1.514 13.111 -9.454 1.00 87.56 132 GLY A N 1
ATOM 1049 C CA . GLY A 1 132 ? 2.103 14.254 -10.172 1.00 87.56 132 GLY A CA 1
ATOM 1050 C C . GLY A 1 132 ? 3.635 14.223 -10.243 1.00 87.56 132 GLY A C 1
ATOM 1051 O O . GLY A 1 132 ? 4.241 15.030 -10.942 1.00 87.56 132 GLY A O 1
ATOM 1052 N N . PHE A 1 133 ? 4.275 13.270 -9.565 1.00 88.00 133 PHE A N 1
ATOM 1053 C CA . PHE A 1 133 ? 5.725 13.056 -9.539 1.00 88.00 133 PHE A CA 1
ATOM 1054 C C . PHE A 1 133 ? 6.039 11.557 -9.468 1.00 88.00 133 PHE A C 1
ATOM 1056 O O . PHE A 1 133 ? 5.230 10.744 -9.022 1.00 88.00 133 PHE A O 1
ATOM 1063 N N . SER A 1 134 ? 7.220 11.173 -9.950 1.00 85.12 134 SER A N 1
ATOM 1064 C CA . SER A 1 134 ? 7.616 9.767 -10.053 1.00 85.12 134 SER A CA 1
ATOM 1065 C C . SER A 1 134 ? 8.354 9.267 -8.801 1.00 85.12 134 SER A C 1
ATOM 1067 O O . SER A 1 134 ? 9.298 9.928 -8.361 1.00 85.12 134 SER A O 1
ATOM 1069 N N . PRO A 1 135 ? 8.049 8.050 -8.299 1.00 82.06 135 PRO A N 1
ATOM 1070 C CA . PRO A 1 135 ? 8.818 7.389 -7.243 1.00 82.06 135 PRO A CA 1
ATOM 1071 C C . PRO A 1 135 ? 10.109 6.727 -7.754 1.00 82.06 135 PRO A C 1
ATOM 1073 O O . PRO A 1 135 ? 10.793 6.049 -6.993 1.00 82.06 135 PRO A O 1
ATOM 1076 N N . VAL A 1 136 ? 10.443 6.875 -9.040 1.00 84.00 136 VAL A N 1
ATOM 1077 C CA . VAL A 1 136 ? 11.681 6.369 -9.652 1.00 84.00 136 VAL A CA 1
ATOM 1078 C C . VAL A 1 136 ? 12.365 7.497 -10.438 1.00 84.00 136 VAL A C 1
ATOM 1080 O O . VAL A 1 136 ? 11.717 8.127 -11.280 1.00 84.00 136 VAL A O 1
ATOM 1083 N N . PRO A 1 137 ? 13.660 7.781 -10.205 1.00 72.00 137 PRO A N 1
ATOM 1084 C CA . PRO A 1 137 ? 14.378 8.815 -10.946 1.00 72.00 137 PRO A CA 1
ATOM 1085 C C . PRO A 1 137 ? 14.629 8.397 -12.405 1.00 72.00 137 PRO A C 1
ATOM 1087 O O . PRO A 1 137 ? 15.112 7.294 -12.661 1.00 72.00 137 PRO A O 1
ATOM 1090 N N . VAL A 1 138 ? 14.372 9.309 -13.354 1.00 62.97 138 VAL A N 1
ATOM 1091 C CA . VAL A 1 138 ? 14.532 9.102 -14.815 1.00 62.97 138 VAL A CA 1
ATOM 1092 C C . VAL A 1 138 ? 15.939 8.614 -15.182 1.00 62.97 138 VAL A C 1
ATOM 1094 O O . VAL A 1 138 ? 16.098 7.698 -15.983 1.00 62.97 138 VAL A O 1
ATOM 1097 N N . LEU A 1 139 ? 16.967 9.198 -14.558 1.00 52.16 139 LEU A N 1
ATOM 1098 C CA . LEU A 1 139 ? 18.375 9.016 -14.931 1.00 52.16 139 LEU A CA 1
ATOM 1099 C C . LEU A 1 139 ? 18.957 7.633 -14.595 1.00 52.16 139 LEU A C 1
ATOM 1101 O O . LEU A 1 139 ? 19.957 7.248 -15.187 1.00 52.16 139 LEU A O 1
ATOM 1105 N N . ARG A 1 140 ? 18.354 6.855 -13.683 1.00 48.62 140 ARG A N 1
ATOM 1106 C CA . ARG A 1 140 ? 18.881 5.522 -13.316 1.00 48.62 140 ARG A CA 1
ATOM 1107 C C . ARG A 1 140 ? 18.364 4.380 -14.188 1.00 48.62 140 ARG A C 1
ATOM 1109 O O . ARG A 1 140 ? 18.950 3.307 -14.155 1.00 48.62 140 ARG A O 1
ATOM 1116 N N . ILE A 1 141 ? 17.315 4.604 -14.979 1.00 51.66 141 ILE A N 1
ATOM 1117 C CA . ILE A 1 141 ? 16.737 3.572 -15.857 1.00 51.66 141 ILE A CA 1
ATOM 1118 C C . ILE A 1 141 ? 17.662 3.280 -17.058 1.00 51.66 141 ILE A C 1
ATOM 1120 O O . ILE A 1 141 ? 17.617 2.192 -17.623 1.00 51.66 141 ILE A O 1
ATOM 1124 N N . PHE A 1 142 ? 18.539 4.226 -17.414 1.00 44.28 142 PHE A N 1
ATOM 1125 C CA . PHE A 1 142 ? 19.370 4.167 -18.621 1.00 44.28 142 PHE A CA 1
ATOM 1126 C C . PHE A 1 142 ? 20.856 3.839 -18.385 1.00 44.28 142 PHE A C 1
ATOM 1128 O O . PHE A 1 142 ? 21.593 3.755 -19.360 1.00 44.28 142 PHE A O 1
ATOM 1135 N N . ILE A 1 143 ? 21.313 3.652 -17.136 1.00 42.06 143 ILE A N 1
ATOM 1136 C CA . ILE A 1 143 ? 22.758 3.528 -16.815 1.00 42.06 143 ILE A CA 1
ATOM 1137 C C . ILE A 1 143 ? 23.149 2.130 -16.282 1.00 42.06 143 ILE A C 1
ATOM 1139 O O . ILE A 1 143 ? 24.320 1.866 -16.050 1.00 42.06 143 ILE A O 1
ATOM 1143 N N . SER A 1 144 ? 22.218 1.182 -16.132 1.00 38.44 144 SER A N 1
ATOM 1144 C CA . SER A 1 144 ? 22.560 -0.208 -15.776 1.00 38.44 144 SER A CA 1
ATOM 1145 C C . SER A 1 144 ? 22.591 -1.127 -17.006 1.00 38.44 144 SER A C 1
ATOM 1147 O O . SER A 1 144 ? 21.752 -2.022 -17.143 1.00 38.44 144 SER A O 1
ATOM 1149 N N . ARG A 1 145 ? 23.533 -0.878 -17.918 1.00 43.09 145 ARG A N 1
ATOM 1150 C CA . ARG A 1 145 ? 24.006 -1.866 -18.894 1.00 43.09 145 ARG A CA 1
ATOM 1151 C C . ARG A 1 145 ? 25.516 -1.966 -18.806 1.00 43.09 145 ARG A C 1
ATOM 1153 O O . ARG A 1 145 ? 26.145 -0.891 -18.734 1.00 43.09 145 ARG A O 1
#